Protein 5HJ1 (pdb70)

Foldseek 3Di:
DVVVLVPPAPPNVQQAWDWDFDDDDVWTQAIFIAGHVDPVQDDD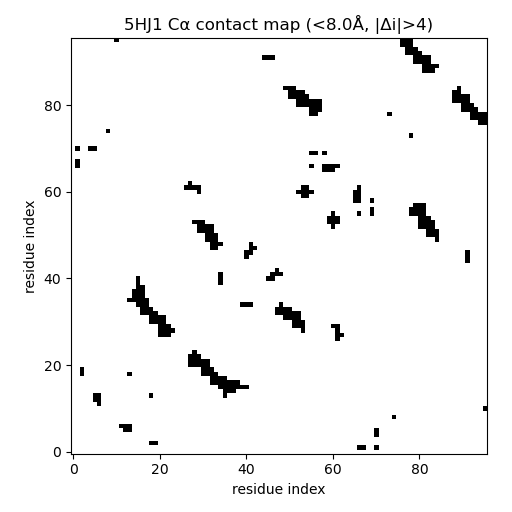LGDHHRWGWQDKQRFGCRDVVRVVVSSVVVRPFKIWTWTADPRDTDIDMDGD

CATH classification: 2.30.42.10

Sequence (96 aa):
PLVKRLREQPQNILTYLSISSPVLSGDKLLGYRLNPGKDASSLFRQSGLQANDLAIALNGIDLRDQEQAQQALQNLADTEITLTVEREGQRRHDIIAFAL

Nearest PDB structures (foldseek):
  5hj1-assembly1_A  TM=1.011E+00  e=2.220E-17  Klebsiella pneumoniae subsp. pneumoniae NTUH-K2044
  2i4s-assembly2_B  TM=8.096E-01  e=4.504E-08  Vibrio cholerae
  2i6v-assembly1_A  TM=8.665E-01  e=1.990E-07  Vibrio cholerae
  3wkm-assembly1_A  TM=5.513E-01  e=4.569E-02  Aquifex aeolicus VF5
  8ipc-assembly1_A  TM=5.871E-01  e=1.077E-01  Aquifex aeolicus VF5

B-factor: mean 32.27, std 14.5, range [12.74, 80.53]

Structure (mmCIF, N/CA/C/O backbone):
data_5HJ1
#
_entry.id   5HJ1
#
_cell.length_a   47.636
_cell.length_b   47.636
_cell.length_c   93.202
_cell.angle_alpha   90.00
_cell.angle_beta   90.00
_cell.angle_gamma   90.00
#
_symmetry.space_group_name_H-M   'P 41 21 2'
#
loop_
_entity.id
_entity.type
_entity.pdbx_description
1 polymer 'Pullulanase C protein'
2 non-polymer 'VACCENIC ACID'
3 water water
#
loop_
_atom_site.group_PDB
_atom_site.id
_atom_site.type_symbol
_atom_site.label_atom_id
_atom_site.label_alt_id
_atom_site.label_comp_id
_atom_site.label_asym_id
_atom_site.label_entity_id
_atom_site.label_seq_id
_atom_site.pdbx_PDB_ins_code
_atom_site.Cartn_x
_atom_site.Cartn_y
_atom_site.Cartn_z
_atom_site.occupancy
_atom_site.B_iso_or_equiv
_atom_site.auth_seq_id
_atom_site.auth_comp_id
_atom_site.auth_asym_id
_atom_site.auth_atom_id
_atom_site.pdbx_PDB_model_num
ATOM 1 N N . PRO A 1 4 ? 21.276 19.886 26.295 1.00 47.91 181 PRO A N 1
ATOM 2 C CA . PRO A 1 4 ? 20.605 18.793 26.962 1.00 39.86 181 PRO A CA 1
ATOM 3 C C . PRO A 1 4 ? 19.200 19.138 27.425 1.00 41.09 181 PRO A C 1
ATOM 4 O O . PRO A 1 4 ? 18.917 20.301 27.675 1.00 41.07 181 PRO A O 1
ATOM 8 N N . LEU A 1 5 ? 18.315 18.145 27.558 1.00 38.90 182 LEU A N 1
ATOM 9 C CA . LEU A 1 5 ? 16.912 18.403 28.006 1.00 34.66 182 LEU A CA 1
ATOM 10 C C . LEU A 1 5 ? 16.773 19.171 29.328 1.00 36.19 182 LEU A C 1
ATOM 11 O O . LEU A 1 5 ? 15.895 19.966 29.469 1.00 34.62 182 LEU A O 1
ATOM 16 N N . VAL A 1 6 ? 17.589 18.852 30.326 1.00 38.00 183 VAL A N 1
ATOM 17 C CA . VAL A 1 6 ? 17.469 19.529 31.636 1.00 42.39 183 VAL A CA 1
ATOM 18 C C . VAL A 1 6 ? 17.810 20.980 31.511 1.00 47.29 183 VAL A C 1
ATOM 19 O O . VAL A 1 6 ? 17.061 21.856 31.962 1.00 48.84 183 VAL A O 1
ATOM 23 N N . LYS A 1 7 ? 18.918 21.239 30.823 1.00 47.68 184 LYS A N 1
ATOM 24 C CA . LYS A 1 7 ? 19.340 22.607 30.625 1.00 52.98 184 LYS A CA 1
ATOM 25 C C . LYS A 1 7 ? 18.248 23.368 29.852 1.00 50.07 184 LYS A C 1
ATOM 26 O O . LYS A 1 7 ? 18.008 24.527 30.129 1.00 51.91 184 LYS A O 1
ATOM 32 N N . ARG A 1 8 ? 17.536 22.689 28.962 1.00 51.06 185 ARG A N 1
ATOM 33 C CA . ARG A 1 8 ? 16.420 23.343 28.276 1.00 47.28 185 ARG A CA 1
ATOM 34 C C . ARG A 1 8 ? 15.159 23.521 29.117 1.00 49.51 185 ARG A C 1
ATOM 35 O O . ARG A 1 8 ? 14.428 24.449 28.861 1.00 51.92 185 ARG A O 1
ATOM 43 N N . LEU A 1 9 ? 14.855 22.645 30.090 1.00 46.36 186 LEU A N 1
ATOM 44 C CA . LEU A 1 9 ? 13.641 22.839 30.955 1.00 42.46 186 LEU A CA 1
ATOM 45 C C . LEU A 1 9 ? 13.729 24.067 31.878 1.00 44.91 186 LEU A C 1
ATOM 46 O O . LEU A 1 9 ? 12.718 24.597 32.367 1.00 43.87 186 LEU A O 1
ATOM 51 N N . ARG A 1 10 ? 14.955 24.488 32.137 1.00 44.15 187 ARG A N 1
ATOM 52 C CA . ARG A 1 10 ? 15.217 25.641 32.964 1.00 48.45 187 ARG A CA 1
ATOM 53 C C . ARG A 1 10 ? 14.689 26.978 32.380 1.00 51.53 187 ARG A C 1
ATOM 54 O O . ARG A 1 10 ? 14.506 27.954 33.124 1.00 56.16 187 ARG A O 1
ATOM 62 N N . GLU A 1 11 ? 14.388 27.013 31.079 1.00 47.92 188 GLU A N 1
ATOM 63 C CA . GLU A 1 11 ? 13.904 28.239 30.401 1.00 48.17 188 GLU A CA 1
ATOM 64 C C . GLU A 1 11 ? 12.432 28.562 30.632 1.00 47.39 188 GLU A C 1
ATOM 65 O O . GLU A 1 11 ? 11.968 29.645 30.311 1.00 50.48 188 GLU A O 1
ATOM 71 N N . GLN A 1 12 ? 11.673 27.603 31.130 1.00 46.95 189 GLN A N 1
ATOM 72 C CA . GLN A 1 12 ? 10.242 27.796 31.321 1.00 50.83 189 GLN A CA 1
ATOM 73 C C . GLN A 1 12 ? 9.964 28.715 32.505 1.00 49.26 189 GLN A C 1
ATOM 74 O O . GLN A 1 12 ? 10.650 28.618 33.515 1.00 48.76 189 GLN A O 1
ATOM 80 N N . PRO A 1 13 ? 8.958 29.608 32.381 1.00 53.69 190 PRO A N 1
ATOM 81 C CA . PRO A 1 13 ? 8.597 30.511 33.483 1.00 55.66 190 PRO A CA 1
ATOM 82 C C . PRO A 1 13 ? 8.145 29.743 34.720 1.00 52.85 190 PRO A C 1
ATOM 83 O O . PRO A 1 13 ? 8.199 30.285 35.837 1.00 52.90 190 PRO A O 1
ATOM 87 N N . GLN A 1 14 ? 7.635 28.513 34.532 1.00 51.61 191 GLN A N 1
ATOM 88 C CA . GLN A 1 14 ? 7.312 27.705 35.690 1.00 45.96 191 GLN A CA 1
ATOM 89 C C . GLN A 1 14 ? 8.726 27.310 36.100 1.00 45.25 191 GLN A C 1
ATOM 90 O O . GLN A 1 14 ? 9.608 27.130 35.262 1.00 50.77 191 GLN A O 1
ATOM 96 N N . ASN A 1 15 ? 8.946 27.263 37.389 1.00 40.27 192 ASN A N 1
ATOM 97 C CA . ASN A 1 15 ? 10.235 26.919 37.941 1.00 39.60 192 ASN A CA 1
ATOM 98 C C . ASN A 1 15 ? 10.275 25.397 38.049 1.00 32.24 192 ASN A C 1
ATOM 99 O O . ASN A 1 15 ? 10.296 24.850 39.143 1.00 32.14 192 ASN A O 1
ATOM 104 N N . ILE A 1 16 ? 10.254 24.726 36.895 1.00 27.56 193 ILE A N 1
ATOM 105 C CA . ILE A 1 16 ? 10.179 23.262 36.903 1.00 25.15 193 ILE A CA 1
ATOM 106 C C . ILE A 1 16 ? 11.254 22.591 37.748 1.00 21.95 193 ILE A C 1
ATOM 107 O O . ILE A 1 16 ? 10.952 21.646 38.478 1.00 21.01 193 ILE A O 1
ATOM 112 N N . LEU A 1 17 ? 12.487 23.096 37.712 1.00 21.67 194 LEU A N 1
ATOM 113 C CA . LEU A 1 17 ? 13.578 22.484 38.452 1.00 21.57 194 LEU A CA 1
ATOM 114 C C . LEU A 1 17 ? 13.494 22.747 39.966 1.00 21.95 194 LEU A C 1
ATOM 115 O O . LEU A 1 17 ? 14.264 22.154 40.701 1.00 21.55 194 LEU A O 1
ATOM 120 N N . THR A 1 18 ? 12.612 23.636 40.378 1.00 19.98 195 THR A N 1
ATOM 121 C CA . THR A 1 18 ? 12.353 23.775 41.811 1.00 21.40 195 THR A CA 1
ATOM 122 C C . THR A 1 18 ? 11.555 22.570 42.306 1.00 18.90 195 THR A C 1
ATOM 123 O O . THR A 1 18 ? 11.677 22.179 43.488 1.00 18.78 195 THR A O 1
ATOM 127 N N . TYR A 1 19 ? 10.762 21.951 41.420 1.00 17.94 196 TYR A N 1
ATOM 128 C CA . TYR A 1 19 ? 9.926 20.813 41.795 1.00 17.41 196 TYR A CA 1
ATOM 129 C C . TYR A 1 19 ? 10.538 19.485 41.493 1.00 15.53 196 TYR A C 1
ATOM 130 O O . TYR A 1 19 ? 10.097 18.466 42.056 1.00 15.26 196 TYR A O 1
ATOM 139 N N . LEU A 1 20 ? 11.531 19.452 40.606 1.00 15.43 197 LEU A N 1
ATOM 140 C CA . LEU A 1 20 ? 12.092 18.197 40.104 1.00 16.14 197 LEU A CA 1
ATOM 141 C C . LEU A 1 20 ? 13.575 18.213 40.031 1.00 16.32 197 LEU A C 1
ATOM 142 O O . LEU A 1 20 ? 14.143 19.223 39.572 1.00 19.24 197 LEU A O 1
ATOM 147 N N . SER A 1 21 ? 14.208 17.162 40.492 1.00 15.81 198 SER A N 1
ATOM 148 C CA . SER A 1 21 ? 15.632 16.845 40.279 1.00 16.96 198 SER A CA 1
ATOM 149 C C . SER A 1 21 ? 15.631 15.770 39.192 1.00 17.56 198 SER A C 1
ATOM 150 O O . SER A 1 21 ? 14.967 14.732 39.328 1.00 19.58 198 SER A O 1
ATOM 153 N N . ILE A 1 22 ? 16.357 15.990 38.103 1.00 17.31 199 ILE A N 1
ATOM 154 C CA . ILE A 1 22 ? 16.271 15.147 36.887 1.00 17.45 199 ILE A CA 1
ATOM 155 C C . ILE A 1 22 ? 17.619 14.689 36.423 1.00 19.07 199 ILE A C 1
ATOM 156 O O . ILE A 1 22 ? 18.572 15.457 36.392 1.00 20.80 199 ILE A O 1
ATOM 161 N N A SER A 1 23 ? 17.802 13.378 36.211 0.50 15.48 200 SER A N 1
ATOM 162 N N B SER A 1 23 ? 17.686 13.454 35.975 0.50 17.09 200 SER A N 1
ATOM 163 C CA A SER A 1 23 ? 19.053 12.872 35.579 0.50 15.99 200 SER A CA 1
ATOM 164 C CA B SER A 1 23 ? 18.925 12.972 35.435 0.50 18.06 200 SER A CA 1
ATOM 165 C C A SER A 1 23 ? 18.749 11.899 34.434 0.50 15.18 200 SER A C 1
ATOM 166 C C B SER A 1 23 ? 18.590 12.043 34.300 0.50 15.77 200 SER A C 1
ATOM 167 O O A SER A 1 23 ? 18.033 10.874 34.665 0.50 14.70 200 SER A O 1
ATOM 168 O O B SER A 1 23 ? 17.689 11.232 34.382 0.50 15.44 200 SER A O 1
ATOM 173 N N . PRO A 1 24 ? 19.337 12.102 33.208 1.00 14.67 201 PRO A N 1
ATOM 174 C CA . PRO A 1 24 ? 19.189 11.099 32.178 1.00 15.40 201 PRO A CA 1
ATOM 175 C C . PRO A 1 24 ? 19.763 9.788 32.700 1.00 15.11 201 PRO A C 1
ATOM 176 O O . PRO A 1 24 ? 20.745 9.812 33.438 1.00 16.94 201 PRO A O 1
ATOM 180 N N . VAL A 1 25 ? 19.172 8.691 32.248 1.00 15.02 202 VAL A N 1
ATOM 181 C CA . VAL A 1 25 ? 19.680 7.339 32.629 1.00 15.75 202 VAL A CA 1
ATOM 182 C C . VAL A 1 25 ? 20.154 6.615 31.380 1.00 16.29 202 VAL A C 1
ATOM 183 O O . VAL A 1 25 ? 19.396 6.377 30.473 1.00 17.85 202 VAL A O 1
ATOM 187 N N . LEU A 1 26 ? 21.448 6.384 31.336 1.00 17.61 203 LEU A N 1
ATOM 188 C CA . LEU A 1 26 ? 22.060 5.674 30.224 1.00 19.70 203 LEU A CA 1
ATOM 189 C C . LEU A 1 26 ? 22.295 4.218 30.517 1.00 20.86 203 LEU A C 1
ATOM 190 O O . LEU A 1 26 ? 22.723 3.872 31.581 1.00 24.16 203 LEU A O 1
ATOM 195 N N . SER A 1 27 ? 22.089 3.460 29.465 1.00 24.34 204 SER A N 1
ATOM 196 C CA . SER A 1 27 ? 22.445 2.029 29.403 1.00 28.27 204 SER A CA 1
ATOM 197 C C . SER A 1 27 ? 23.072 1.737 28.026 1.00 31.49 204 SER A C 1
ATOM 198 O O . SER A 1 27 ? 22.398 1.850 26.975 1.00 32.01 204 SER A O 1
ATOM 201 N N . GLY A 1 28 ? 24.392 1.543 27.979 1.00 38.73 205 GLY A N 1
ATOM 202 C CA . GLY A 1 28 ? 25.010 1.305 26.666 1.00 39.73 205 GLY A CA 1
ATOM 203 C C . GLY A 1 28 ? 24.867 2.550 25.835 1.00 36.00 205 GLY A C 1
ATOM 204 O O . GLY A 1 28 ? 25.004 3.646 26.410 1.00 42.37 205 GLY A O 1
ATOM 205 N N . ASP A 1 29 ? 24.429 2.392 24.596 1.00 37.05 206 ASP A N 1
ATOM 206 C CA . ASP A 1 29 ? 24.215 3.524 23.664 1.00 39.73 206 ASP A CA 1
ATOM 207 C C . ASP A 1 29 ? 22.772 4.005 23.749 1.00 35.26 206 ASP A C 1
ATOM 208 O O . ASP A 1 29 ? 22.348 4.751 22.8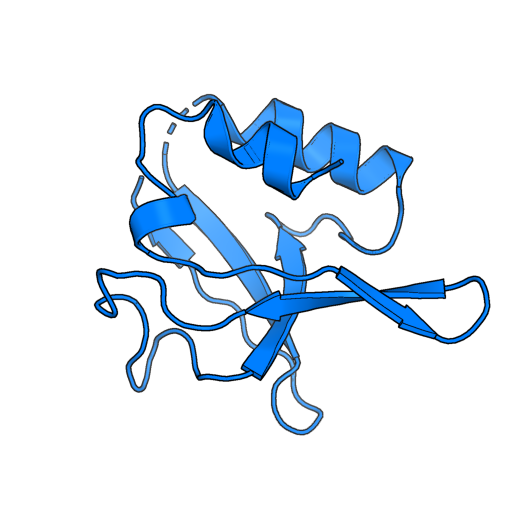85 1.00 35.84 206 ASP A O 1
ATOM 213 N N . LYS A 1 30 ? 22.050 3.593 24.779 1.00 33.26 207 LYS A N 1
ATOM 214 C CA . LYS A 1 30 ? 20.625 3.961 24.901 1.00 31.88 207 LYS A CA 1
ATOM 215 C C . LYS A 1 30 ? 20.308 4.856 26.082 1.00 25.99 207 LYS A C 1
ATOM 216 O O . LYS A 1 30 ? 20.837 4.645 27.152 1.00 29.09 207 LYS A O 1
ATOM 222 N N . LEU A 1 31 ? 19.382 5.747 25.837 1.00 23.29 208 LEU A N 1
ATOM 223 C CA . LEU A 1 31 ? 18.862 6.528 26.909 1.00 21.71 208 LEU A CA 1
ATOM 224 C C . LEU A 1 31 ? 17.602 5.780 27.377 1.00 20.42 208 LEU A C 1
ATOM 225 O O . LEU A 1 31 ? 16.692 5.510 26.591 1.00 23.20 208 LEU A O 1
ATOM 230 N N . LEU A 1 32 ? 17.514 5.404 28.644 1.00 18.42 209 LEU A N 1
ATOM 231 C CA . LEU A 1 32 ? 16.345 4.685 29.179 1.00 20.06 209 LEU A CA 1
ATOM 232 C C . LEU A 1 32 ? 15.176 5.621 29.564 1.00 19.16 209 LEU A C 1
ATOM 233 O O . LEU A 1 32 ? 14.024 5.215 29.612 1.00 19.90 209 LEU A O 1
ATOM 238 N N . GLY A 1 33 ? 15.543 6.857 29.787 1.00 17.86 210 GLY A N 1
ATOM 239 C CA . GLY A 1 33 ? 14.550 7.865 30.229 1.00 16.88 210 GLY A CA 1
ATOM 240 C C . GLY A 1 33 ? 15.251 8.769 31.179 1.00 14.75 210 GLY A C 1
ATOM 241 O O . GLY A 1 33 ? 16.464 8.874 31.244 1.00 16.38 210 GLY A O 1
ATOM 242 N N . TYR A 1 34 ? 14.441 9.516 31.934 1.00 14.65 211 TYR A N 1
ATOM 243 C CA . TYR A 1 34 ? 14.944 10.517 32.878 1.00 14.27 211 TYR A CA 1
ATOM 244 C C . TYR A 1 34 ? 14.484 10.176 34.248 1.00 13.73 211 TYR A C 1
ATOM 245 O O . TYR A 1 34 ? 13.246 10.080 34.509 1.00 14.79 211 TYR A O 1
ATOM 254 N N . ARG A 1 35 ? 15.407 10.005 35.168 1.00 13.53 212 ARG A N 1
ATOM 255 C CA . ARG A 1 35 ? 15.072 9.615 36.560 1.00 14.35 212 ARG A CA 1
ATOM 256 C C . ARG A 1 35 ? 14.636 10.883 37.284 1.00 14.41 212 ARG A C 1
ATOM 257 O O . ARG A 1 35 ? 15.318 11.903 37.299 1.00 15.13 212 ARG A O 1
ATOM 265 N N . LEU A 1 36 ? 13.483 10.825 37.958 1.00 13.56 213 LEU A N 1
ATOM 266 C CA . LEU A 1 36 ? 12.888 11.940 38.638 1.00 13.27 213 LEU A CA 1
ATOM 267 C C . LEU A 1 36 ? 12.907 11.753 40.143 1.00 12.74 213 LEU A C 1
ATOM 268 O O . LEU A 1 36 ? 12.611 10.681 40.657 1.00 14.80 213 LEU A O 1
ATOM 273 N N . ASN A 1 37 ? 13.240 12.846 40.846 1.00 12.98 214 ASN A N 1
ATOM 274 C CA . ASN A 1 37 ? 13.194 12.902 42.311 1.00 12.74 214 ASN A CA 1
ATOM 275 C C . ASN A 1 37 ? 12.740 14.296 42.667 1.00 13.68 214 ASN A C 1
ATOM 276 O O . ASN A 1 37 ? 12.732 15.235 41.857 1.00 14.30 214 ASN A O 1
ATOM 281 N N . PRO A 1 38 ? 12.371 14.509 43.943 1.00 13.68 215 PRO A N 1
ATOM 282 C CA . PRO A 1 38 ? 11.908 15.836 44.293 1.00 14.58 215 PRO A CA 1
ATOM 283 C C . PRO A 1 38 ? 12.980 16.874 44.170 1.00 16.08 215 PRO A C 1
ATOM 284 O O . PRO A 1 38 ? 14.147 16.646 44.513 1.00 18.85 215 PRO A O 1
ATOM 288 N N . GLY A 1 39 ? 12.549 18.061 43.744 1.00 16.41 216 GLY A N 1
ATOM 289 C CA . GLY A 1 39 ? 13.333 19.257 43.830 1.00 16.56 216 GLY A CA 1
ATOM 290 C C . GLY A 1 39 ? 13.269 19.793 45.309 1.00 17.77 216 GLY A C 1
ATOM 291 O O . GLY A 1 39 ? 12.722 19.104 46.235 1.00 19.33 216 GLY A O 1
ATOM 292 N N . LYS A 1 40 ? 13.658 21.037 45.512 1.00 17.94 217 LYS A N 1
ATOM 293 C CA . LYS A 1 40 ? 13.523 21.657 46.833 1.00 20.38 217 LYS A CA 1
ATOM 294 C C . LYS A 1 40 ? 12.103 21.654 47.288 1.00 22.27 217 LYS A C 1
ATOM 295 O O . LYS A 1 40 ? 11.844 21.530 48.507 1.00 24.40 217 LYS A O 1
ATOM 301 N N . ASP A 1 41 ? 11.139 21.818 46.382 1.00 18.22 218 ASP A N 1
ATOM 302 C CA . ASP A 1 41 ? 9.697 21.739 46.696 1.00 18.34 218 ASP A CA 1
ATOM 303 C C . ASP A 1 41 ? 9.248 20.395 46.233 1.00 17.26 218 ASP A C 1
ATOM 304 O O . ASP A 1 41 ? 9.197 20.137 45.039 1.00 18.61 218 ASP A O 1
ATOM 309 N N . ALA A 1 42 ? 8.915 19.531 47.163 1.00 15.55 219 ALA A N 1
ATOM 310 C CA . ALA A 1 42 ? 8.499 18.152 46.925 1.00 14.84 219 ALA A CA 1
ATOM 311 C C . ALA A 1 42 ? 7.017 17.919 46.741 1.00 15.75 219 ALA A C 1
ATOM 312 O O . ALA A 1 42 ? 6.539 16.781 46.781 1.00 15.49 219 ALA A O 1
ATOM 314 N N A SER A 1 43 ? 6.308 18.992 46.433 0.50 15.51 220 SER A N 1
ATOM 315 N N B SER A 1 43 ? 6.260 18.980 46.482 0.50 16.45 220 SER A N 1
ATOM 316 C CA A SER A 1 43 ? 4.850 18.964 46.304 0.50 16.00 220 SER A CA 1
ATOM 317 C CA B SER A 1 43 ? 4.786 18.818 46.416 0.50 17.52 220 SER A CA 1
ATOM 318 C C A SER A 1 43 ? 4.260 17.976 45.332 0.50 15.33 220 SER A C 1
ATOM 319 C C B SER A 1 43 ? 4.196 18.014 45.261 0.50 16.25 220 SER A C 1
ATOM 320 O O A SER A 1 43 ? 3.214 17.390 45.687 0.50 17.15 220 SER A O 1
ATOM 321 O O B SER A 1 43 ? 3.028 17.642 45.361 0.50 20.02 220 SER A O 1
ATOM 326 N N . LEU A 1 44 ? 4.932 17.696 44.221 1.00 15.40 221 LEU A N 1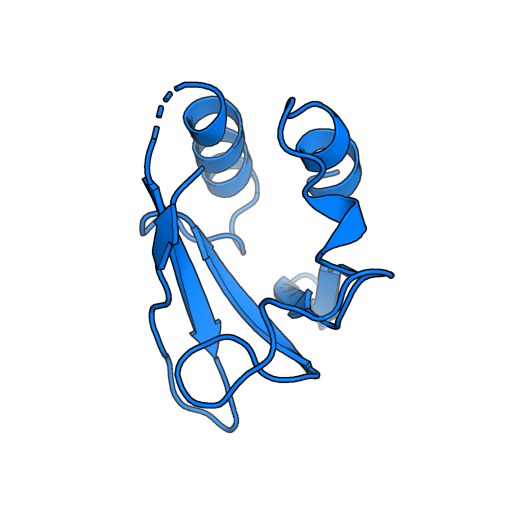
ATOM 327 C CA . LEU A 1 44 ? 4.380 16.834 43.170 1.00 15.70 221 LEU A CA 1
ATOM 328 C C . LEU A 1 44 ? 4.485 15.384 43.539 1.00 15.84 221 LEU A C 1
ATOM 329 O O . LEU A 1 44 ? 3.969 14.530 42.796 1.00 16.76 221 LEU A O 1
ATOM 334 N N . PHE A 1 45 ? 5.165 15.033 44.626 1.00 14.20 222 PHE A N 1
ATOM 335 C CA . PHE A 1 45 ? 5.431 13.655 45.021 1.00 14.37 222 PHE A CA 1
ATOM 336 C C . PHE A 1 45 ? 4.412 13.234 46.052 1.00 15.94 222 PHE A C 1
ATOM 337 O O . PHE A 1 45 ? 4.440 13.688 47.206 1.00 19.05 222 PHE A O 1
ATOM 345 N N . ARG A 1 46 ? 3.455 12.389 45.639 1.00 17.57 223 ARG A N 1
ATOM 346 C CA . ARG A 1 46 ? 2.289 12.039 46.411 1.00 18.83 223 ARG A CA 1
ATOM 347 C C . ARG A 1 46 ? 1.636 10.850 45.708 1.00 18.87 223 ARG A C 1
ATOM 348 O O . ARG A 1 46 ? 2.005 10.493 44.602 1.00 19.78 223 ARG A O 1
ATOM 356 N N . GLN A 1 47 ? 0.684 10.233 46.423 1.00 23.74 224 GLN A N 1
ATOM 357 C CA . GLN A 1 47 ? 0.064 8.981 45.894 1.00 27.02 224 GLN A CA 1
ATOM 358 C C . GLN A 1 47 ? -0.476 8.954 44.463 1.00 27.69 224 GLN A C 1
ATOM 359 O O . GLN A 1 47 ? -0.156 8.047 43.656 1.00 30.68 224 GLN A O 1
ATOM 365 N N . SER A 1 48 ? -1.178 9.976 44.139 1.00 25.48 225 SER A N 1
ATOM 366 C CA . SER A 1 48 ? -1.701 10.084 42.812 1.00 26.30 225 SER A CA 1
ATOM 367 C C . SER A 1 48 ? -0.857 10.987 41.964 1.00 23.26 225 SER A C 1
ATOM 368 O O . SER A 1 48 ? -1.262 11.552 40.984 1.00 25.42 225 SER A O 1
ATOM 371 N N . GLY A 1 49 ? 0.423 11.177 42.326 1.00 18.15 226 GLY A N 1
ATOM 372 C CA . GLY A 1 49 ? 1.344 12.009 41.576 1.00 17.36 226 GLY A CA 1
ATOM 373 C C . GLY A 1 49 ? 2.625 11.287 41.313 1.00 15.62 226 GLY A C 1
ATOM 374 O O . GLY A 1 49 ? 2.583 10.095 40.948 1.00 17.22 226 GLY A O 1
ATOM 375 N N . LEU A 1 50 ? 3.784 11.961 41.431 1.00 15.34 227 LEU A N 1
ATOM 376 C CA . LEU A 1 50 ? 5.036 11.291 41.151 1.00 14.78 227 LEU A CA 1
ATOM 377 C C . LEU A 1 50 ? 5.525 10.572 42.399 1.00 13.86 227 LEU A C 1
ATOM 378 O O . LEU A 1 50 ? 5.108 10.824 43.522 1.00 15.60 227 LEU A O 1
ATOM 383 N N . GLN A 1 51 ? 6.411 9.629 42.127 1.00 14.44 228 GLN A N 1
ATOM 384 C CA . GLN A 1 51 ? 7.111 8.878 43.151 1.00 15.43 228 GLN A CA 1
ATOM 385 C C . GLN A 1 51 ? 8.588 9.007 42.992 1.00 14.41 228 GLN A C 1
ATOM 386 O O . GLN A 1 51 ? 9.081 9.143 41.882 1.00 14.05 228 GLN A O 1
ATOM 392 N N . ALA A 1 52 ? 9.316 8.954 44.088 1.00 14.27 229 ALA A N 1
ATOM 393 C CA . ALA A 1 52 ? 10.762 9.012 44.019 1.00 14.64 229 ALA A CA 1
ATOM 394 C C . ALA A 1 52 ? 11.255 7.913 43.080 1.00 14.63 229 ALA A C 1
ATOM 395 O O . ALA A 1 52 ? 10.775 6.748 43.073 1.00 15.50 229 ALA A O 1
ATOM 397 N N . ASN A 1 53 ? 12.269 8.290 42.327 1.00 14.20 230 ASN A N 1
ATOM 398 C CA . ASN A 1 53 ? 12.901 7.380 41.341 1.00 14.51 230 ASN A CA 1
ATOM 399 C C . ASN A 1 53 ? 12.024 6.933 40.208 1.00 15.04 230 ASN A C 1
ATOM 400 O O . ASN A 1 53 ? 12.318 5.952 39.518 1.00 16.29 230 ASN A O 1
ATOM 405 N N . ASP A 1 54 ? 10.964 7.683 39.932 1.00 14.31 231 ASP A N 1
ATOM 406 C CA . ASP A 1 54 ? 10.209 7.410 38.734 1.00 14.99 231 ASP A CA 1
ATOM 407 C C . ASP A 1 54 ? 11.107 7.638 37.499 1.00 15.05 231 ASP A C 1
ATOM 408 O O . ASP A 1 54 ? 12.018 8.448 37.494 1.00 15.65 231 ASP A O 1
ATOM 413 N N . LEU A 1 55 ? 10.808 6.895 36.438 1.00 14.35 232 LEU A N 1
ATOM 414 C CA . LEU A 1 55 ? 11.520 7.010 35.153 1.00 15.32 232 LEU A CA 1
ATOM 415 C C . LEU A 1 55 ? 10.624 7.621 34.123 1.00 15.58 232 LEU A C 1
ATOM 416 O O . LEU A 1 55 ? 9.664 6.936 33.701 1.00 16.93 232 LEU A O 1
ATOM 421 N N . ALA A 1 56 ? 10.869 8.875 33.777 1.00 13.77 233 ALA A N 1
ATOM 422 C CA . ALA A 1 56 ? 10.095 9.569 32.727 1.00 15.00 233 ALA A CA 1
ATOM 423 C C . ALA A 1 56 ? 10.487 9.059 31.348 1.00 15.99 233 ALA A C 1
ATOM 424 O O . ALA A 1 56 ? 11.651 9.115 30.948 1.00 16.25 233 ALA A O 1
ATOM 426 N N . ILE A 1 57 ? 9.477 8.556 30.623 1.00 16.37 234 ILE A N 1
ATOM 427 C CA . ILE A 1 57 ? 9.703 8.026 29.279 1.00 18.86 234 ILE A CA 1
ATOM 428 C C . ILE A 1 57 ? 8.921 8.750 28.149 1.00 20.85 234 ILE A C 1
ATOM 429 O O . ILE A 1 57 ? 9.280 8.554 26.963 1.00 22.73 234 ILE A O 1
ATOM 434 N N . ALA A 1 58 ? 7.915 9.526 28.458 1.00 19.19 235 ALA A N 1
ATOM 435 C CA . ALA A 1 58 ? 7.164 10.287 27.430 1.00 20.25 235 ALA A CA 1
ATOM 436 C C . ALA A 1 58 ? 6.692 11.594 27.989 1.00 17.50 235 ALA A C 1
ATOM 437 O O . ALA A 1 58 ? 6.366 11.691 29.170 1.00 17.97 235 ALA A O 1
ATOM 439 N N . LEU A 1 59 ? 6.564 12.570 27.102 1.00 20.12 236 LEU A N 1
ATOM 440 C CA . LEU A 1 59 ? 6.054 13.913 27.458 1.00 20.19 236 LEU A CA 1
ATOM 441 C C . LEU A 1 59 ? 5.013 14.212 26.386 1.00 21.22 236 LEU A C 1
ATOM 442 O O . LEU A 1 59 ? 5.310 14.238 25.197 1.00 23.17 236 LEU A O 1
ATOM 447 N N . ASN A 1 60 ? 3.734 14.344 26.837 1.00 21.57 237 ASN A N 1
ATOM 448 C CA . ASN A 1 60 ? 2.612 14.542 25.891 1.00 23.89 237 ASN A CA 1
ATOM 449 C C . ASN A 1 60 ? 2.579 13.529 24.789 1.00 24.24 237 ASN A C 1
ATOM 450 O O . ASN A 1 60 ? 2.330 13.803 23.602 1.00 26.88 237 ASN A O 1
ATOM 455 N N . GLY A 1 61 ? 2.845 12.305 25.163 1.00 23.45 238 GLY A N 1
ATOM 456 C CA . GLY A 1 61 ? 2.831 11.218 24.290 1.00 26.28 238 GLY A CA 1
ATOM 457 C C . GLY A 1 61 ? 4.017 11.025 23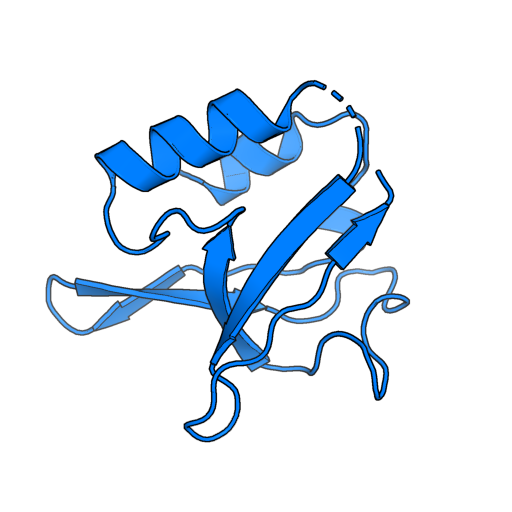.331 1.00 26.20 238 GLY A C 1
ATOM 458 O O . GLY A 1 61 ? 4.025 10.109 22.540 1.00 31.15 238 GLY A O 1
ATOM 459 N N . ILE A 1 62 ? 5.031 11.919 23.416 1.00 25.33 239 ILE A N 1
ATOM 460 C CA . ILE A 1 62 ? 6.241 11.875 22.627 1.00 26.11 239 ILE A CA 1
ATOM 461 C C . ILE A 1 62 ? 7.337 11.178 23.441 1.00 24.78 239 ILE A C 1
ATOM 462 O O . ILE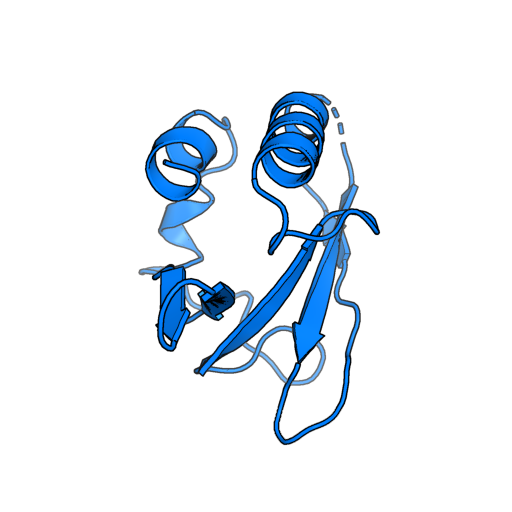 A 1 62 ? 7.581 11.550 24.598 1.00 22.81 239 ILE A O 1
ATOM 467 N N . ASP A 1 63 ? 7.974 10.211 22.823 1.00 26.14 240 ASP A N 1
ATOM 468 C CA . ASP A 1 63 ? 9.046 9.421 23.418 1.00 24.30 240 ASP A CA 1
ATOM 469 C C . ASP A 1 63 ? 10.261 10.276 23.768 1.00 24.57 240 ASP A C 1
ATOM 470 O O . ASP A 1 63 ? 10.940 10.831 22.904 1.00 27.95 240 ASP A O 1
ATOM 475 N N . LEU A 1 64 ? 10.609 10.317 25.054 1.00 22.79 241 LEU A N 1
ATOM 476 C CA . LEU A 1 64 ? 11.741 11.067 25.526 1.00 22.95 241 LEU A CA 1
ATOM 477 C C . LEU A 1 64 ? 13.057 10.407 25.240 1.00 23.56 241 LEU A C 1
ATOM 478 O O . LEU A 1 64 ? 14.095 11.054 25.387 1.00 24.76 241 LEU A O 1
ATOM 483 N N . ARG A 1 65 ? 12.992 9.139 24.886 1.00 23.96 242 ARG A N 1
ATOM 484 C CA . ARG A 1 65 ? 14.223 8.350 24.655 1.00 25.39 242 ARG A CA 1
ATOM 485 C C . ARG A 1 65 ? 14.771 8.587 23.286 1.00 29.72 242 ARG A C 1
ATOM 486 O O . ARG A 1 65 ? 15.944 8.294 23.074 1.00 32.52 242 ARG A O 1
ATOM 494 N N . ASP A 1 66 ? 14.009 9.233 22.419 1.00 31.32 243 ASP A N 1
ATOM 495 C CA . ASP A 1 66 ? 14.427 9.463 21.033 1.00 37.33 243 ASP A CA 1
ATOM 496 C C . ASP A 1 66 ? 14.833 10.930 20.994 1.00 37.96 243 ASP A C 1
ATOM 497 O O . ASP A 1 66 ? 14.017 11.799 21.201 1.00 37.08 243 ASP A O 1
ATOM 502 N N . GLN A 1 67 ? 16.106 11.194 20.718 1.00 37.97 244 GLN A N 1
ATOM 503 C CA . GLN A 1 67 ? 16.629 12.563 20.727 1.00 39.59 244 GLN A CA 1
ATOM 504 C C . GLN A 1 67 ? 15.870 13.622 19.890 1.00 42.17 244 GLN A C 1
ATOM 505 O O . GLN A 1 67 ? 15.498 14.650 20.450 1.00 39.81 244 GLN A O 1
ATOM 511 N N . GLU A 1 68 ? 15.633 13.403 18.587 1.00 45.15 245 GLU A N 1
ATOM 512 C CA . GLU A 1 68 ? 14.918 14.436 17.795 1.00 48.49 245 GLU A CA 1
ATOM 513 C C . GLU A 1 68 ? 13.478 14.615 18.262 1.00 44.98 245 GLU A C 1
ATOM 514 O O . GLU A 1 68 ? 12.98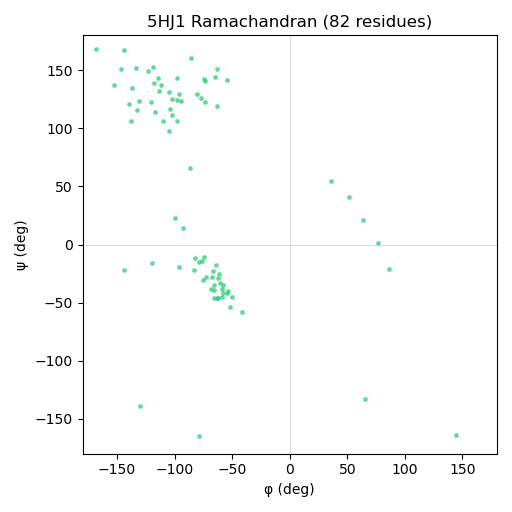9 15.749 18.313 1.00 46.55 245 GLU A O 1
ATOM 520 N N . GLN A 1 69 ? 12.810 13.512 18.615 1.00 41.95 246 GLN A N 1
ATOM 521 C CA . GLN A 1 69 ? 11.431 13.619 19.148 1.00 42.32 246 GLN A CA 1
ATOM 522 C C . GLN A 1 69 ? 11.390 14.387 20.460 1.00 38.99 246 GLN A C 1
ATOM 523 O O . GLN A 1 69 ? 10.560 15.292 20.658 1.00 37.01 246 GLN A O 1
ATOM 529 N N . ALA A 1 70 ? 12.286 14.074 21.368 1.00 35.07 247 ALA A N 1
ATOM 530 C CA . ALA A 1 70 ? 12.305 14.794 22.614 1.00 34.32 247 ALA A CA 1
ATOM 531 C C . ALA A 1 70 ? 12.505 16.268 22.383 1.00 35.30 247 ALA A C 1
ATOM 532 O O . ALA A 1 70 ? 11.901 17.088 23.088 1.00 34.90 247 ALA A O 1
ATOM 534 N N . GLN A 1 71 ? 13.356 16.632 21.415 1.00 38.75 248 GLN A N 1
ATOM 535 C CA . GLN A 1 71 ? 13.565 18.035 21.101 1.00 43.46 248 GLN A CA 1
ATOM 536 C C . GLN A 1 71 ? 12.259 18.672 20.712 1.00 40.78 248 GLN A C 1
ATOM 537 O O . GLN A 1 71 ? 11.953 19.758 21.160 1.0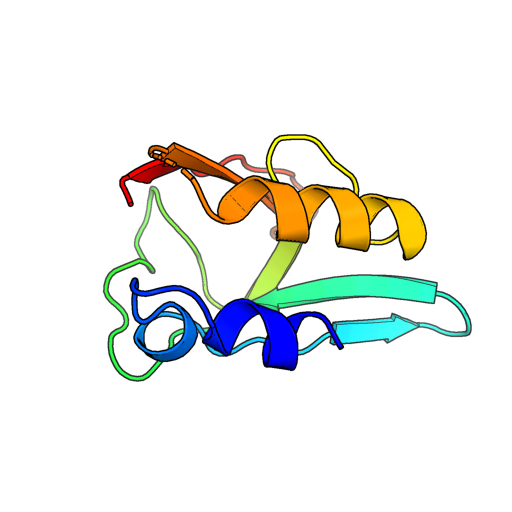0 40.19 248 GLN A O 1
ATOM 543 N N . GLN A 1 72 ? 11.511 17.985 19.871 1.00 39.22 249 GLN A N 1
ATOM 544 C CA . GLN A 1 72 ? 10.209 18.495 19.410 1.00 41.51 249 GLN A CA 1
ATOM 545 C C . GLN A 1 72 ? 9.255 18.648 20.603 1.00 41.82 249 GLN A C 1
ATOM 546 O O . GLN A 1 72 ? 8.651 19.701 20.798 1.00 37.85 249 GLN A O 1
ATOM 552 N N . ALA A 1 73 ? 9.196 17.637 21.454 1.00 37.22 250 ALA A N 1
ATOM 553 C CA . ALA A 1 73 ? 8.325 17.712 22.634 1.00 34.26 250 ALA A CA 1
ATOM 554 C C . ALA A 1 73 ? 8.649 18.911 23.537 1.00 33.86 250 ALA A C 1
ATOM 555 O O . ALA A 1 73 ? 7.764 19.622 24.012 1.00 34.79 250 ALA A O 1
ATOM 557 N N . LEU A 1 74 ? 9.926 19.171 23.739 1.00 35.02 251 LEU A N 1
ATOM 558 C CA . LEU A 1 74 ? 10.338 20.283 24.591 1.00 39.86 251 LEU A CA 1
ATOM 559 C C . LEU A 1 74 ? 10.032 21.669 24.014 1.00 44.20 251 LEU A C 1
ATOM 560 O O . LEU A 1 74 ? 9.641 22.581 24.754 1.00 46.08 251 LEU A O 1
ATOM 565 N N . GLN A 1 75 ? 10.198 21.837 22.708 1.00 46.38 252 GLN A N 1
ATOM 566 C CA . GLN A 1 75 ? 9.887 23.160 22.117 1.00 53.38 252 GLN A CA 1
ATOM 567 C C . GLN A 1 75 ? 8.381 23.404 22.250 1.00 50.17 252 GLN A C 1
ATOM 568 O O . GLN A 1 75 ? 7.931 24.528 22.516 1.00 54.73 252 GLN A O 1
ATOM 574 N N . ASN A 1 76 ? 7.618 22.322 22.135 1.00 46.41 253 ASN A N 1
ATOM 575 C CA . ASN A 1 76 ? 6.154 22.396 22.278 1.00 43.83 253 ASN A CA 1
ATOM 576 C C . ASN A 1 76 ? 5.633 22.744 23.682 1.00 43.84 253 ASN A C 1
ATOM 577 O O . ASN A 1 76 ? 4.527 23.289 23.778 1.00 41.84 253 ASN A O 1
ATOM 582 N N . LEU A 1 77 ? 6.364 22.409 24.751 1.00 47.03 254 LEU A N 1
ATOM 583 C CA . LEU A 1 77 ? 5.941 22.704 26.145 1.00 48.98 254 LEU A CA 1
ATOM 584 C C . LEU A 1 77 ? 5.800 24.221 26.460 1.00 52.12 254 LEU A C 1
ATOM 585 O O . LEU A 1 77 ? 4.968 24.623 27.293 1.00 48.03 254 LEU A O 1
ATOM 590 N N . ALA A 1 78 ? 6.575 25.048 25.759 1.00 52.77 255 ALA A N 1
ATOM 591 C CA . ALA A 1 78 ? 6.561 26.513 25.930 1.00 56.30 255 ALA A CA 1
ATOM 592 C C . ALA A 1 78 ? 5.172 27.182 26.113 1.00 57.60 255 ALA A C 1
ATOM 593 O O . ALA A 1 78 ? 4.930 27.865 27.122 1.00 62.07 255 ALA A O 1
ATOM 595 N N . ASP A 1 79 ? 4.257 27.006 25.162 1.00 56.73 256 ASP A N 1
ATOM 596 C CA . ASP A 1 79 ? 2.938 27.637 25.312 1.00 59.61 256 ASP A CA 1
ATOM 597 C C . ASP A 1 79 ? 1.834 26.648 25.705 1.00 57.18 256 ASP A C 1
ATOM 598 O O . ASP A 1 79 ? 0.683 26.860 25.340 1.00 56.11 256 ASP A O 1
ATOM 611 N N . THR A 1 81 ? -0.721 24.672 28.414 1.00 42.93 258 THR A N 1
ATOM 612 C CA . THR A 1 81 ? -1.376 24.944 29.684 1.00 41.64 258 THR A CA 1
ATOM 613 C C . THR A 1 81 ? -1.444 23.689 30.605 1.00 35.34 258 THR A C 1
ATOM 614 O O . THR A 1 81 ? -1.617 23.800 31.796 1.00 32.80 258 THR A O 1
ATOM 618 N N . GLU A 1 82 ? -1.341 22.505 30.039 1.00 32.13 259 GLU A N 1
ATOM 619 C CA . GLU A 1 82 ? -1.407 21.278 30.844 1.00 28.60 259 GLU A CA 1
ATOM 620 C C . GLU A 1 82 ? -0.608 20.321 30.041 1.00 28.72 259 GLU A C 1
ATOM 621 O O . GLU A 1 82 ? -0.710 20.299 28.814 1.00 31.58 259 GLU A O 1
ATOM 627 N N . ILE A 1 83 ? 0.234 19.550 30.739 1.00 27.01 260 ILE A N 1
ATOM 628 C CA . ILE A 1 83 ? 1.094 18.607 30.082 1.00 27.31 260 ILE A CA 1
ATOM 629 C C . ILE A 1 83 ? 1.060 17.285 30.776 1.00 26.28 260 ILE A C 1
ATOM 630 O O . ILE A 1 83 ? 0.704 17.211 31.991 1.00 30.95 260 ILE A O 1
ATOM 635 N N . THR A 1 84 ? 1.305 16.221 30.051 1.00 23.92 261 THR A N 1
ATOM 636 C CA . THR A 1 84 ? 1.278 14.913 30.673 1.00 22.50 261 THR A CA 1
ATOM 637 C C . THR A 1 84 ? 2.631 14.253 30.596 1.00 22.96 261 THR A C 1
ATOM 638 O O . THR A 1 84 ? 3.274 14.261 29.529 1.00 26.07 261 THR A O 1
ATOM 642 N N . LEU A 1 85 ? 3.007 13.611 31.668 1.00 20.27 262 LEU A N 1
ATOM 643 C CA . LEU A 1 85 ? 4.234 12.855 31.723 1.00 20.36 262 LEU A CA 1
ATOM 644 C C . LEU A 1 85 ? 3.878 11.377 31.868 1.00 19.33 262 LEU A C 1
ATOM 645 O O . LEU A 1 85 ? 2.952 11.009 32.666 1.00 20.45 262 LEU A O 1
ATOM 650 N N . THR A 1 86 ? 4.476 10.504 31.072 1.00 17.71 263 THR A N 1
ATOM 651 C CA . THR A 1 86 ? 4.395 9.079 31.236 1.00 18.32 263 THR A CA 1
ATOM 652 C C . THR A 1 86 ? 5.657 8.616 31.980 1.00 17.77 263 THR A C 1
ATOM 653 O O . THR A 1 86 ? 6.752 8.909 31.510 1.00 17.58 263 THR A O 1
ATOM 657 N N . VAL A 1 87 ? 5.451 7.931 33.094 1.00 17.16 264 VAL A N 1
ATOM 658 C CA . VAL A 1 87 ? 6.558 7.367 33.854 1.00 17.40 264 VAL A CA 1
ATOM 659 C C . VAL A 1 87 ? 6.450 5.849 33.935 1.00 18.35 264 VAL A C 1
ATOM 660 O O . VAL A 1 87 ? 5.337 5.311 33.839 1.00 22.38 264 VAL A O 1
ATOM 664 N N . GLU A 1 88 ? 7.591 5.183 34.073 1.00 19.71 265 GLU A N 1
ATOM 665 C CA . GLU A 1 88 ? 7.628 3.744 34.342 1.00 23.88 265 GLU A CA 1
ATOM 666 C C . GLU A 1 88 ? 8.010 3.658 35.848 1.00 23.84 265 GLU A C 1
ATOM 667 O O . GLU A 1 88 ? 8.976 4.352 36.381 1.00 24.63 265 GLU A O 1
ATOM 673 N N . ARG A 1 89 ? 7.245 2.852 36.563 1.00 29.17 266 ARG A N 1
ATOM 674 C CA . ARG A 1 89 ? 7.405 2.727 38.004 1.00 31.20 266 ARG A CA 1
ATOM 675 C C . ARG A 1 89 ? 7.229 1.218 38.318 1.00 35.02 266 ARG A C 1
ATOM 676 O O . ARG A 1 89 ? 6.174 0.677 38.044 1.00 38.55 266 ARG A O 1
ATOM 684 N N . GLU A 1 90 ? 8.258 0.587 38.911 1.00 39.37 267 GLU A N 1
ATOM 685 C CA . GLU A 1 90 ? 8.300 -0.892 39.132 1.00 47.21 267 GLU A CA 1
ATOM 686 C C . GLU A 1 90 ? 7.648 -1.689 37.986 1.00 47.89 267 GLU A C 1
ATOM 687 O O . GLU A 1 90 ? 6.716 -2.465 38.202 1.00 48.17 267 GLU A O 1
ATOM 693 N N . GLY A 1 91 ? 8.118 -1.435 36.766 1.00 46.76 268 GLY A N 1
ATOM 694 C CA . GLY A 1 91 ? 7.635 -2.134 35.556 1.00 47.75 268 GLY A CA 1
ATOM 695 C C . GLY A 1 91 ? 6.406 -1.605 34.832 1.00 49.62 268 GLY A C 1
ATOM 696 O O . GLY A 1 91 ? 6.228 -1.888 33.635 1.00 51.60 268 GLY A O 1
ATOM 697 N N . GLN A 1 92 ? 5.565 -0.821 35.530 1.00 44.72 269 GLN A N 1
ATOM 698 C CA . GLN A 1 92 ? 4.308 -0.298 34.948 1.00 41.87 269 GLN A CA 1
ATOM 699 C C . GLN A 1 92 ? 4.363 1.163 34.513 1.00 32.59 269 GLN A C 1
ATOM 700 O O . GLN A 1 92 ? 5.138 1.934 35.095 1.00 32.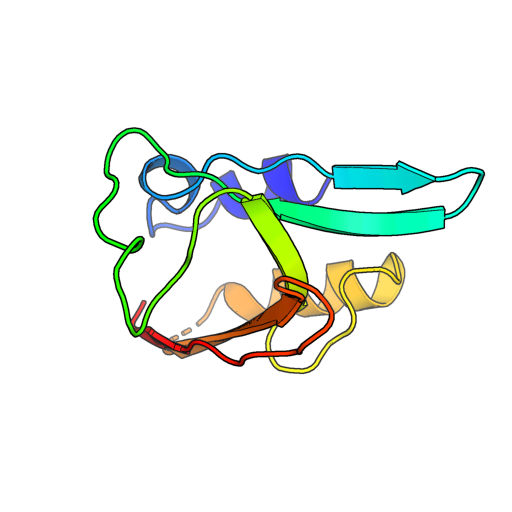66 269 GLN A O 1
ATOM 706 N N A ARG A 1 93 ? 3.623 1.489 33.468 0.50 31.62 270 ARG A N 1
ATOM 707 N N B ARG A 1 93 ? 3.609 1.492 33.448 0.50 32.33 270 ARG A N 1
ATOM 708 C CA A ARG A 1 93 ? 3.505 2.863 33.036 0.50 29.39 270 ARG A CA 1
ATOM 709 C CA B ARG A 1 93 ? 3.459 2.860 32.860 0.50 30.35 270 ARG A CA 1
ATOM 710 C C A ARG A 1 93 ? 2.346 3.523 33.772 0.50 27.07 270 ARG A C 1
ATOM 711 C C B ARG A 1 93 ? 2.255 3.627 33.432 0.50 27.47 270 ARG A C 1
ATOM 712 O O A ARG A 1 93 ? 1.319 2.912 34.145 0.50 27.71 270 ARG A O 1
ATOM 713 O O B ARG A 1 93 ? 1.091 3.194 33.303 0.50 28.22 270 ARG A O 1
ATOM 728 N N . HIS A 1 94 ? 2.533 4.811 33.986 1.00 24.33 271 HIS A N 1
ATOM 729 C CA . HIS A 1 94 ? 1.547 5.664 34.633 1.00 22.50 271 HIS A CA 1
ATOM 730 C C . HIS A 1 94 ? 1.588 7.028 33.983 1.00 20.90 271 HIS A C 1
ATOM 731 O O . HIS A 1 94 ? 2.682 7.593 33.793 1.00 19.36 271 HIS A O 1
ATOM 738 N N . ASP A 1 95 ? 0.476 7.659 33.721 1.00 20.38 272 ASP A N 1
ATOM 739 C CA . ASP A 1 95 ? 0.367 9.011 33.177 1.00 19.67 272 ASP A CA 1
ATOM 740 C C . ASP A 1 95 ? -0.034 9.962 34.276 1.00 18.71 272 ASP A C 1
ATOM 741 O O . ASP A 1 95 ? -1.032 9.696 35.008 1.00 21.68 272 ASP A O 1
ATOM 746 N N A ILE A 1 96 ? 0.652 11.082 34.372 0.50 17.30 273 ILE A N 1
ATOM 747 N N B ILE A 1 96 ? 0.699 11.059 34.463 0.50 17.47 273 ILE A N 1
ATOM 748 C CA A ILE A 1 96 ? 0.413 12.080 35.337 0.50 16.29 273 ILE A CA 1
ATOM 749 C CA B ILE A 1 96 ? 0.402 12.096 35.418 0.50 16.83 273 ILE A CA 1
ATOM 750 C C A ILE A 1 96 ? 0.316 13.376 34.573 0.50 17.22 273 ILE A C 1
ATOM 751 C C B ILE A 1 96 ? 0.386 13.438 34.708 0.50 17.50 273 ILE A C 1
ATOM 752 O O A ILE A 1 96 ? 1.143 13.624 33.691 0.50 17.15 273 ILE A O 1
ATOM 753 O O B ILE A 1 96 ? 1.364 13.802 34.009 0.50 17.71 273 ILE A O 1
ATOM 762 N N . ALA A 1 97 ? -0.742 14.149 34.823 1.00 17.43 274 ALA A N 1
ATOM 763 C CA . ALA A 1 97 ? -0.889 15.473 34.223 1.00 18.82 274 ALA A CA 1
ATOM 764 C C . ALA A 1 97 ? -0.590 16.594 35.204 1.00 17.90 274 ALA A C 1
ATOM 765 O O . ALA A 1 97 ? -0.813 16.489 36.386 1.00 19.28 274 ALA A O 1
ATOM 767 N N . PHE A 1 98 ? -0.076 17.678 34.638 1.00 20.50 275 PHE A N 1
ATOM 768 C CA . PHE A 1 98 ? 0.329 18.834 35.381 1.00 20.98 275 PHE A CA 1
ATOM 769 C C . PHE A 1 98 ? -0.236 20.119 34.796 1.00 23.79 275 PHE A C 1
ATOM 770 O O . PHE A 1 98 ? -0.001 20.387 33.649 1.00 24.89 275 PHE A O 1
ATOM 778 N N . ALA A 1 99 ? -0.959 20.867 35.608 1.00 24.73 276 ALA A N 1
ATOM 779 C CA . ALA A 1 99 ? -1.466 22.194 35.243 1.00 29.17 276 ALA A CA 1
ATOM 780 C C . ALA A 1 99 ? -0.286 23.198 35.350 1.00 33.42 276 ALA A C 1
ATOM 781 O O . ALA A 1 99 ? 0.397 23.223 36.373 1.00 37.06 276 ALA A O 1
ATOM 783 N N . LEU A 1 100 ? 0.006 23.956 34.286 1.00 36.47 277 LEU A N 1
ATOM 784 C CA . LEU A 1 100 ? 1.143 24.899 34.268 1.00 38.67 277 LEU A CA 1
ATOM 785 C C . LEU A 1 100 ? 0.765 26.372 34.400 1.00 41.79 277 LEU A C 1
ATOM 786 O O . LEU A 1 100 ? -0.385 26.663 34.598 1.00 46.51 277 LEU A O 1
#

Radius of gyration: 12.46 Å; Cα contacts (8 Å, |Δi|>4): 186; chains: 1; bounding box: 27×33×29 Å

Solvent-accessible surface area: 6092 Å² total

Secondary structure (DSSP, 8-state):
-HHHHHTTSSS-HHHHEEEEEEEETTEEEEEEEEE-SS-TTBSTTSB-TTEEEEEETTEETTSHHHHHHHHHHHT--EEEEEEEETTEEEEEEEE-